Protein AF-A0A932X3H8-F1 (afdb_monomer_lite)

Foldseek 3Di:
DFPPLKDKDKFFDDQGQQDDDNGRDDDDQVPPVNVVVVSDDDCVSGGMDMDIDHNDDDPATDDDDDDDDDDPVDPDDWDWDWDDDPQKIWIWTDDPQKIWIWIFGNDDDGWTWIWIDGPNDTPDTGIDDPDDDDDPPPDDPD

Sequence (142 aa):
LSPADAVLEKIGGSGKEFWADGRNWPIPSDWPRWRETGGQIPDAAGRWRVEVRPGAAREDDCFLHLIQTSDQTVEKMVESQVSEAGDRIQVQFRVGPRTYTVGLNKTGEVGGRIRITEGGNVLVDRPLTREITPQAGLALVE

Structure (mmCIF, N/CA/C/O backbone):
data_AF-A0A932X3H8-F1
#
_entry.id   AF-A0A932X3H8-F1
#
loop_
_atom_site.group_PDB
_atom_site.id
_atom_site.type_symbol
_atom_site.label_atom_id
_atom_site.label_alt_id
_atom_site.label_comp_id
_atom_site.label_asym_id
_atom_site.label_entity_id
_atom_site.label_seq_id
_atom_site.pdbx_PDB_ins_code
_atom_site.Cartn_x
_atom_site.Cartn_y
_atom_site.Cartn_z
_atom_site.occupancy
_atom_site.B_iso_or_equiv
_atom_site.auth_seq_id
_atom_site.auth_comp_id
_atom_site.auth_asym_id
_atom_site.auth_atom_id
_atom_site.pdbx_PDB_model_num
ATOM 1 N N . LEU A 1 1 ? 0.928 -5.906 3.111 1.00 82.81 1 LEU A N 1
ATOM 2 C CA . LEU A 1 1 ? -0.304 -6.424 3.747 1.00 82.81 1 LEU A CA 1
ATOM 3 C C . LEU A 1 1 ? -1.335 -6.616 2.633 1.00 82.81 1 LEU A C 1
ATOM 5 O O . LEU A 1 1 ? -1.070 -6.063 1.582 1.00 82.81 1 LEU A O 1
ATOM 9 N N . SER A 1 2 ? -2.371 -7.443 2.833 1.00 90.75 2 SER A N 1
ATOM 10 C CA . SER A 1 2 ? -3.295 -8.054 1.842 1.00 90.75 2 SER A CA 1
ATOM 11 C C . SER A 1 2 ? -2.934 -8.010 0.339 1.00 90.75 2 SER A C 1
ATOM 13 O O . SER A 1 2 ? -2.703 -6.937 -0.212 1.00 90.75 2 SER A O 1
ATOM 15 N N . PRO A 1 3 ? -2.996 -9.149 -0.359 1.00 93.12 3 PRO A N 1
ATOM 16 C CA . PRO A 1 3 ? -3.413 -10.446 0.164 1.00 93.12 3 PRO A CA 1
ATOM 17 C C . PRO A 1 3 ? -2.311 -11.088 1.025 1.00 93.12 3 PRO A C 1
ATOM 19 O O . PRO A 1 3 ? -1.134 -10.737 0.922 1.00 93.12 3 PRO A O 1
ATOM 22 N N . ALA A 1 4 ? -2.687 -11.971 1.955 1.00 92.75 4 ALA A N 1
ATOM 23 C CA . ALA A 1 4 ? -1.721 -12.611 2.860 1.00 92.75 4 ALA A CA 1
ATOM 24 C C . ALA A 1 4 ? -0.722 -13.515 2.112 1.00 92.75 4 ALA A C 1
ATOM 26 O O . ALA A 1 4 ? 0.387 -13.737 2.590 1.00 92.75 4 ALA A O 1
ATOM 27 N N . ASP A 1 5 ? -1.113 -13.994 0.931 1.00 95.75 5 ASP A N 1
ATOM 28 C CA . ASP A 1 5 ? -0.325 -14.825 0.023 1.00 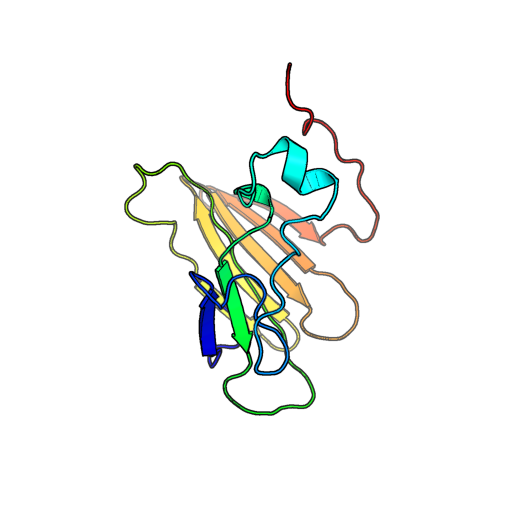95.75 5 ASP A CA 1
ATOM 29 C C . ASP A 1 5 ? 0.416 -14.015 -1.059 1.00 95.75 5 ASP A C 1
ATOM 31 O O . ASP A 1 5 ? 0.899 -14.599 -2.026 1.00 95.75 5 ASP A O 1
ATOM 35 N N . ALA A 1 6 ? 0.491 -12.683 -0.936 1.00 96.69 6 ALA A N 1
ATOM 36 C CA . ALA A 1 6 ? 1.090 -11.835 -1.961 1.00 96.69 6 ALA A CA 1
ATOM 37 C C . ALA A 1 6 ? 2.544 -12.225 -2.272 1.00 96.69 6 ALA A C 1
ATOM 39 O O . ALA A 1 6 ? 3.377 -12.377 -1.376 1.00 96.69 6 ALA A O 1
ATOM 40 N N . VAL A 1 7 ? 2.871 -12.285 -3.562 1.00 97.75 7 VAL A N 1
ATOM 41 C CA . VAL A 1 7 ? 4.242 -12.446 -4.055 1.00 97.75 7 VAL A CA 1
ATOM 42 C C . VAL A 1 7 ? 4.774 -11.078 -4.464 1.00 97.75 7 VAL A C 1
ATOM 44 O O . VAL A 1 7 ? 4.121 -10.355 -5.217 1.00 97.75 7 VAL A O 1
ATOM 47 N N . LEU A 1 8 ? 5.960 -10.727 -3.962 1.00 97.44 8 LEU A N 1
ATOM 48 C CA . LEU A 1 8 ? 6.635 -9.467 -4.260 1.00 97.44 8 LEU A CA 1
ATOM 49 C C . LEU A 1 8 ? 7.851 -9.724 -5.145 1.00 97.44 8 LEU A C 1
ATOM 51 O O . LEU A 1 8 ? 8.691 -10.566 -4.826 1.00 97.44 8 LEU A O 1
ATOM 55 N N . GLU A 1 9 ? 7.976 -8.955 -6.219 1.00 96.88 9 GLU A N 1
ATOM 56 C CA . GLU A 1 9 ? 9.091 -9.051 -7.154 1.00 96.88 9 GLU A CA 1
ATOM 57 C C . GLU A 1 9 ? 9.737 -7.681 -7.363 1.00 96.88 9 GLU A C 1
ATOM 59 O O . GLU A 1 9 ? 9.078 -6.709 -7.725 1.00 96.88 9 GLU A O 1
ATOM 64 N N . LYS A 1 10 ? 11.049 -7.590 -7.133 1.00 97.00 10 LYS A N 1
ATOM 65 C CA . LYS A 1 10 ? 11.831 -6.382 -7.409 1.00 97.00 10 LYS A CA 1
ATOM 66 C C . LYS A 1 10 ? 12.350 -6.443 -8.842 1.00 97.00 10 LYS A C 1
ATOM 68 O O . LYS A 1 10 ? 13.152 -7.316 -9.166 1.00 97.00 10 LYS A O 1
ATOM 73 N N . ILE A 1 11 ? 11.959 -5.478 -9.670 1.00 96.75 11 ILE A N 1
ATOM 74 C CA . ILE A 1 11 ? 12.373 -5.394 -11.075 1.00 96.75 11 ILE A CA 1
ATOM 75 C C . ILE A 1 11 ? 13.039 -4.051 -11.328 1.00 96.75 11 ILE A C 1
ATOM 77 O O . ILE A 1 11 ? 12.531 -3.011 -10.914 1.00 96.75 11 ILE A O 1
ATOM 81 N N . GLY A 1 12 ? 14.185 -4.068 -11.999 1.00 94.62 12 GLY A N 1
ATOM 82 C CA . GLY A 1 12 ? 14.930 -2.861 -12.320 1.00 94.62 12 GLY A CA 1
ATOM 83 C C . GLY A 1 12 ? 16.431 -3.087 -12.395 1.00 94.62 12 GLY A C 1
ATOM 84 O O . GLY A 1 12 ? 16.902 -4.226 -12.441 1.00 94.62 12 GLY A O 1
ATOM 85 N N . GLY A 1 13 ? 17.169 -1.981 -12.385 1.00 91.94 13 GLY A N 1
ATOM 86 C CA . GLY A 1 13 ? 18.611 -1.954 -12.603 1.00 91.94 13 GLY A CA 1
ATOM 87 C C . GLY A 1 13 ? 18.985 -2.023 -14.084 1.00 91.94 13 GLY A C 1
ATOM 88 O O . GLY A 1 13 ? 18.116 -2.017 -14.953 1.00 91.94 13 GLY A O 1
ATOM 89 N N . SER A 1 14 ? 20.293 -2.076 -14.345 1.00 90.56 14 SER A N 1
ATOM 90 C CA . SER A 1 14 ? 20.867 -2.051 -15.696 1.00 90.56 14 SER A CA 1
ATOM 91 C C . SER A 1 14 ? 20.211 -3.077 -16.621 1.00 90.56 14 SER A C 1
ATOM 93 O O . SER A 1 14 ? 20.251 -4.279 -16.349 1.00 90.56 14 SER A O 1
ATOM 95 N N . GLY A 1 15 ? 19.593 -2.605 -17.705 1.00 91.31 15 GLY A N 1
ATOM 96 C CA . GLY A 1 15 ? 18.928 -3.451 -18.695 1.00 91.31 15 GLY A CA 1
ATOM 97 C C . GLY A 1 15 ? 17.519 -3.907 -18.306 1.00 91.31 15 GLY A C 1
ATOM 98 O O . GLY A 1 15 ? 16.944 -4.728 -19.019 1.00 91.31 15 GLY A O 1
ATOM 99 N N . LYS A 1 16 ? 16.954 -3.402 -17.204 1.00 95.38 16 LYS A N 1
ATOM 100 C CA . LYS A 1 16 ? 15.570 -3.654 -16.764 1.00 95.38 16 LYS A CA 1
ATOM 101 C C . LYS A 1 16 ? 14.866 -2.404 -16.228 1.00 95.38 16 LYS A C 1
ATOM 103 O O . LYS A 1 16 ? 13.777 -2.521 -15.665 1.00 95.38 16 LYS A O 1
ATOM 108 N N . GLU A 1 17 ? 15.447 -1.219 -16.410 1.00 92.56 17 GLU A N 1
ATOM 109 C CA . GLU A 1 17 ? 14.883 0.055 -15.951 1.00 92.56 17 GLU A CA 1
ATOM 110 C C . GLU A 1 17 ? 13.475 0.281 -16.515 1.00 92.56 17 GLU A C 1
ATOM 112 O O . GLU A 1 17 ? 12.589 0.746 -15.802 1.00 92.56 17 GLU A O 1
ATOM 117 N N . PHE A 1 18 ? 13.257 -0.143 -17.764 1.00 92.69 18 PHE A N 1
ATOM 118 C CA . PHE A 1 18 ? 11.999 -0.025 -18.500 1.00 92.69 18 PHE A CA 1
ATOM 119 C C . PHE A 1 18 ? 11.538 -1.402 -19.007 1.00 92.69 18 PHE A C 1
ATOM 121 O O . PHE A 1 18 ? 11.138 -1.570 -20.160 1.00 92.69 18 PHE A O 1
ATOM 128 N N . TRP A 1 19 ? 11.662 -2.425 -18.152 1.00 95.44 19 TRP A N 1
ATOM 129 C CA . TRP A 1 19 ? 11.277 -3.800 -18.473 1.00 95.44 19 TRP A CA 1
ATOM 130 C C . TRP A 1 19 ? 9.759 -3.950 -18.605 1.00 95.44 19 TRP A C 1
ATOM 132 O O . TRP A 1 19 ? 9.049 -3.809 -17.605 1.00 95.44 19 TRP A O 1
ATOM 142 N N . ALA A 1 20 ? 9.280 -4.298 -19.797 1.00 94.19 20 ALA A N 1
ATOM 143 C CA . ALA A 1 20 ? 7.882 -4.589 -20.088 1.00 94.19 20 ALA A CA 1
ATOM 144 C C . ALA A 1 20 ? 7.779 -5.693 -21.150 1.00 94.19 20 ALA A C 1
ATOM 146 O O . ALA A 1 20 ? 8.511 -5.677 -22.140 1.00 94.19 20 ALA A O 1
ATOM 147 N N . ASP A 1 21 ? 6.867 -6.642 -20.932 1.00 93.25 21 ASP A N 1
ATOM 148 C CA . ASP A 1 21 ? 6.554 -7.724 -21.876 1.00 93.25 21 ASP A CA 1
ATOM 149 C C . ASP A 1 21 ? 7.791 -8.516 -22.355 1.00 93.25 21 ASP A C 1
ATOM 151 O O . ASP A 1 21 ? 8.071 -8.670 -23.541 1.00 93.25 21 ASP A O 1
ATOM 155 N N . GLY A 1 22 ? 8.614 -8.959 -21.399 1.00 94.81 22 GLY A N 1
ATOM 156 C CA . GLY A 1 22 ? 9.790 -9.790 -21.684 1.00 94.81 22 GLY A CA 1
ATOM 157 C C . GLY A 1 22 ? 10.988 -9.054 -22.301 1.00 94.81 22 GLY A C 1
ATOM 158 O O . GLY A 1 22 ? 11.969 -9.705 -22.665 1.00 94.81 22 GLY A O 1
ATOM 159 N N . ARG A 1 23 ? 10.951 -7.718 -22.406 1.00 96.69 23 ARG A N 1
ATOM 160 C CA . ARG A 1 23 ? 12.040 -6.911 -22.974 1.00 96.69 23 ARG A CA 1
ATOM 161 C C . ARG A 1 23 ? 12.228 -5.579 -22.239 1.00 96.69 23 ARG A C 1
ATOM 163 O O . ARG A 1 23 ? 11.298 -5.017 -21.674 1.00 96.69 23 ARG A O 1
ATOM 170 N N . ASN A 1 24 ? 13.448 -5.039 -22.279 1.00 95.56 24 ASN A N 1
ATOM 171 C CA . ASN A 1 24 ? 13.720 -3.661 -21.870 1.00 95.56 24 ASN A CA 1
ATOM 172 C C . ASN A 1 24 ? 13.455 -2.674 -23.011 1.00 95.56 24 ASN A C 1
ATOM 174 O O . ASN A 1 24 ? 13.935 -2.880 -24.132 1.00 95.56 24 ASN A O 1
ATOM 178 N N . TRP A 1 25 ? 12.770 -1.579 -22.696 1.00 92.62 25 TRP A N 1
ATOM 179 C CA . TRP A 1 25 ? 12.462 -0.489 -23.623 1.00 92.62 25 TRP A CA 1
ATOM 180 C C . TRP A 1 25 ? 13.274 0.763 -23.268 1.00 92.62 25 TRP A C 1
ATOM 182 O O . TRP A 1 25 ? 12.736 1.695 -22.673 1.00 92.62 25 TRP A O 1
ATOM 192 N N . PRO A 1 26 ? 14.588 0.790 -23.568 1.00 88.19 26 PRO A N 1
ATOM 193 C CA . PRO A 1 26 ? 15.434 1.918 -23.208 1.00 88.19 26 PRO A CA 1
ATOM 194 C C . PRO A 1 26 ? 14.960 3.197 -23.896 1.00 88.19 26 PRO A C 1
ATOM 196 O O . PRO A 1 26 ? 14.601 3.185 -25.075 1.00 88.19 26 PRO A O 1
ATOM 199 N N . ILE A 1 27 ? 15.010 4.309 -23.165 1.00 81.94 27 ILE A N 1
ATOM 200 C CA . ILE A 1 27 ? 14.804 5.633 -23.752 1.00 81.94 27 ILE A CA 1
ATOM 201 C C . ILE A 1 27 ? 15.939 5.880 -24.764 1.00 81.94 27 ILE A C 1
ATOM 203 O O . ILE A 1 27 ? 17.108 5.715 -24.400 1.00 81.94 27 ILE A O 1
ATOM 207 N N . PRO A 1 28 ? 15.631 6.253 -26.021 1.00 80.94 28 PRO A N 1
ATOM 208 C CA . PRO A 1 28 ? 16.647 6.530 -27.030 1.00 80.94 28 PRO A CA 1
ATOM 209 C C . PRO A 1 28 ? 17.609 7.636 -26.585 1.00 80.94 28 PRO A C 1
ATOM 211 O O . PRO A 1 28 ? 17.190 8.664 -26.053 1.00 80.94 28 PRO A O 1
ATOM 214 N N . SER A 1 29 ? 18.906 7.443 -26.825 1.00 75.75 29 SER A N 1
ATOM 215 C CA . SER A 1 29 ? 19.951 8.391 -26.414 1.00 75.75 29 SER A CA 1
ATOM 216 C C . SER A 1 29 ? 19.863 9.746 -27.122 1.00 75.75 29 SER A C 1
ATOM 218 O O . SER A 1 29 ? 20.405 10.736 -26.633 1.00 75.75 29 SER A O 1
ATOM 220 N N . ASP A 1 30 ? 19.181 9.803 -28.262 1.00 76.38 30 ASP A N 1
ATOM 221 C CA . ASP A 1 30 ? 18.971 10.996 -29.070 1.00 76.38 30 ASP A CA 1
ATOM 222 C C . ASP A 1 30 ? 17.683 11.757 -28.722 1.00 76.38 30 ASP A C 1
ATOM 224 O O . ASP A 1 30 ? 17.464 12.832 -29.293 1.00 76.38 30 ASP A O 1
ATOM 228 N N . TRP A 1 31 ? 16.883 11.254 -27.771 1.00 77.12 31 TRP A N 1
ATOM 229 C CA . TRP A 1 31 ? 15.660 11.900 -27.300 1.00 77.12 31 TRP A CA 1
ATOM 230 C C . TRP A 1 31 ? 15.958 13.337 -26.828 1.00 77.12 31 TRP A C 1
ATOM 232 O O . TRP A 1 31 ? 16.848 13.526 -25.994 1.00 77.12 31 TRP A O 1
ATOM 242 N N . PRO A 1 32 ? 15.236 14.374 -27.306 1.00 73.88 32 PRO A N 1
ATOM 243 C CA . PRO A 1 32 ? 15.614 15.777 -27.088 1.00 73.88 32 PRO A CA 1
ATOM 244 C C . PRO A 1 32 ? 15.840 16.145 -25.617 1.00 73.88 32 PRO A C 1
ATOM 246 O O . PRO A 1 32 ? 16.847 16.759 -25.278 1.00 73.88 32 PRO A O 1
ATOM 249 N N . ARG A 1 33 ? 14.964 15.658 -24.729 1.00 69.31 33 ARG A N 1
ATOM 250 C CA . ARG A 1 33 ? 15.019 15.896 -23.275 1.00 69.31 33 ARG A CA 1
ATOM 251 C C . ARG A 1 33 ? 16.223 15.243 -22.571 1.00 69.31 33 ARG A C 1
ATOM 253 O O . ARG A 1 33 ? 16.468 15.511 -21.404 1.00 69.31 33 ARG A O 1
ATOM 260 N N . TRP A 1 34 ? 16.946 14.365 -23.263 1.00 71.69 34 TRP A N 1
ATOM 261 C CA . TRP A 1 34 ? 18.091 13.605 -22.753 1.00 71.69 34 TRP A CA 1
ATOM 262 C C . TRP A 1 34 ? 19.444 14.151 -23.196 1.00 71.69 34 TRP A C 1
ATOM 264 O O . TRP A 1 34 ? 20.472 13.961 -22.543 1.00 71.69 34 TRP A O 1
ATOM 274 N N . ARG A 1 35 ? 19.448 14.870 -24.321 1.00 63.66 35 ARG A N 1
ATOM 275 C CA . ARG A 1 35 ? 20.630 15.608 -24.769 1.00 63.66 35 ARG A CA 1
ATOM 276 C C . ARG A 1 35 ? 21.019 16.668 -23.741 1.00 63.66 35 ARG A C 1
ATOM 278 O O . ARG A 1 35 ? 22.201 16.878 -23.501 1.00 63.66 35 ARG A O 1
ATOM 285 N N . GLU A 1 36 ? 20.021 17.262 -23.088 1.00 67.88 36 GLU A N 1
ATOM 286 C CA . GLU A 1 36 ? 20.189 18.238 -22.007 1.00 67.88 36 GLU A CA 1
ATOM 287 C C . GLU A 1 36 ? 20.812 17.628 -20.737 1.00 67.88 36 GLU A C 1
ATOM 289 O O . GLU A 1 36 ? 21.478 18.338 -19.990 1.00 67.88 36 GLU A O 1
ATOM 294 N N . THR A 1 37 ? 20.670 16.314 -20.513 1.00 66.00 37 THR A N 1
ATOM 295 C CA . THR A 1 37 ? 21.251 15.591 -19.364 1.00 66.00 37 THR A CA 1
ATOM 296 C C . THR A 1 37 ? 22.571 14.891 -19.696 1.00 66.00 37 THR A C 1
ATOM 298 O O . THR A 1 37 ? 23.043 14.051 -18.929 1.00 66.00 37 THR A O 1
ATOM 301 N N . GLY A 1 38 ? 23.175 15.188 -20.853 1.00 67.25 38 GLY A N 1
ATOM 302 C CA . GLY A 1 38 ? 24.437 14.575 -21.272 1.00 67.25 38 GLY A CA 1
ATOM 303 C C . GLY A 1 38 ? 24.344 13.063 -21.492 1.00 67.25 38 GLY A C 1
ATOM 304 O O . GLY A 1 38 ? 25.336 12.358 -21.321 1.00 67.25 38 GLY A O 1
ATOM 305 N N . GLY A 1 39 ? 23.164 12.540 -21.837 1.00 66.50 39 GLY A N 1
ATOM 306 C CA . GLY A 1 39 ? 22.999 11.104 -22.036 1.00 66.50 39 GLY A CA 1
ATOM 307 C C . GLY A 1 39 ? 22.655 10.313 -20.767 1.00 66.50 39 GLY A C 1
ATOM 308 O O . GLY A 1 39 ? 22.621 9.081 -20.828 1.00 66.50 39 GLY A O 1
ATOM 309 N N . GLN A 1 40 ? 22.384 10.971 -19.634 1.00 71.19 40 GLN A N 1
ATOM 310 C CA . GLN A 1 40 ? 22.072 10.304 -18.365 1.00 71.19 40 GLN A CA 1
ATOM 311 C C . GLN A 1 40 ? 20.573 10.244 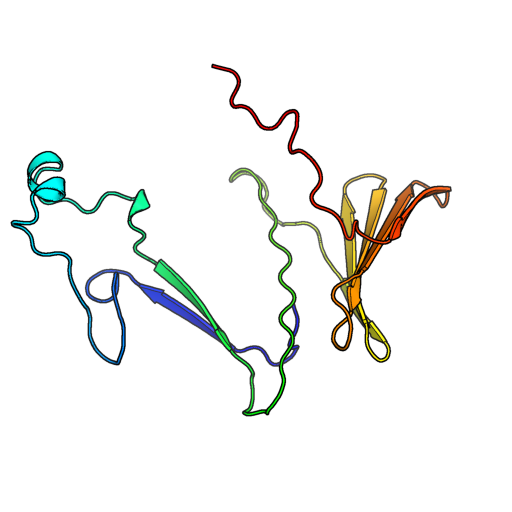-18.057 1.00 71.19 40 GLN A C 1
ATOM 313 O O . GLN A 1 40 ? 19.850 11.220 -18.256 1.00 71.19 40 GLN A O 1
ATOM 318 N N . ILE A 1 41 ? 20.140 9.110 -17.483 1.00 71.19 41 ILE A N 1
ATOM 319 C CA . ILE A 1 41 ? 18.787 8.926 -16.941 1.00 71.19 41 ILE A CA 1
ATOM 320 C C . ILE A 1 41 ? 18.612 9.767 -15.677 1.00 71.19 41 ILE A C 1
ATOM 322 O O . ILE A 1 41 ? 19.299 9.464 -14.699 1.00 71.19 41 ILE A O 1
ATOM 326 N N . PRO A 1 42 ? 17.703 10.771 -15.650 1.00 77.38 42 PRO A N 1
ATOM 327 C CA . PRO A 1 42 ? 17.357 11.458 -14.415 1.00 77.38 42 PRO A CA 1
ATOM 328 C C . PRO A 1 42 ? 16.891 10.443 -13.381 1.00 77.38 42 PRO A C 1
ATOM 330 O O . PRO A 1 42 ? 16.103 9.557 -13.707 1.00 77.38 42 PRO A O 1
ATOM 333 N N . ASP A 1 43 ? 17.301 10.593 -12.127 1.00 80.19 43 ASP A N 1
ATOM 334 C CA . ASP A 1 43 ? 16.887 9.659 -11.072 1.00 80.19 43 ASP A CA 1
ATOM 335 C C . ASP A 1 43 ? 15.359 9.590 -10.924 1.00 80.19 43 ASP A C 1
ATOM 337 O O . ASP A 1 43 ? 14.798 8.519 -10.688 1.00 80.19 43 ASP A O 1
ATOM 341 N N . ALA A 1 44 ? 14.674 10.707 -11.185 1.00 81.81 44 ALA A N 1
ATOM 342 C CA . ALA A 1 44 ? 13.216 10.802 -11.199 1.00 81.81 44 ALA A CA 1
ATOM 343 C C . ALA A 1 44 ? 12.534 9.972 -12.304 1.00 81.81 44 ALA A C 1
ATOM 345 O O . ALA A 1 44 ? 11.341 9.699 -12.199 1.00 81.81 44 ALA A O 1
ATOM 346 N N . ALA A 1 45 ? 13.256 9.547 -13.347 1.00 82.50 45 ALA A N 1
ATOM 347 C CA . ALA A 1 45 ? 12.710 8.631 -14.351 1.00 82.50 45 ALA A CA 1
ATOM 348 C C . ALA A 1 45 ? 12.466 7.223 -13.779 1.00 82.50 45 ALA A C 1
ATOM 350 O O . ALA A 1 45 ? 11.756 6.427 -14.391 1.00 82.50 45 ALA A O 1
ATOM 351 N N . GLY A 1 46 ? 13.032 6.927 -12.604 1.00 88.00 46 GLY A N 1
ATOM 352 C CA . GLY A 1 46 ? 12.940 5.625 -11.972 1.00 88.00 46 GLY A CA 1
ATOM 353 C C . GLY A 1 46 ? 13.866 4.603 -12.629 1.00 88.00 46 GLY A C 1
ATOM 354 O O . GLY A 1 46 ? 14.200 4.662 -13.809 1.00 88.00 46 GLY A O 1
ATOM 355 N N . ARG A 1 47 ? 14.328 3.651 -11.821 1.00 91.44 47 ARG A N 1
ATOM 356 C CA . ARG A 1 47 ? 15.166 2.525 -12.277 1.00 91.44 47 ARG A CA 1
ATOM 357 C C . ARG A 1 47 ? 14.736 1.196 -11.679 1.00 91.44 47 ARG A C 1
ATOM 359 O O . ARG A 1 47 ? 15.334 0.168 -11.976 1.00 91.44 47 ARG A O 1
ATOM 366 N N . TRP A 1 48 ? 13.750 1.237 -10.790 1.00 94.25 48 TRP A N 1
ATOM 367 C CA . TRP A 1 48 ? 13.306 0.121 -9.979 1.00 94.25 48 TRP A CA 1
ATOM 368 C C . TRP A 1 48 ? 11.817 0.243 -9.714 1.00 94.25 48 TRP A C 1
ATOM 370 O O . TRP A 1 48 ? 11.298 1.340 -9.523 1.00 94.25 48 TRP A O 1
ATOM 380 N N . ARG A 1 49 ? 11.162 -0.907 -9.639 1.00 95.94 49 ARG A N 1
ATOM 381 C CA . ARG A 1 49 ? 9.798 -1.067 -9.157 1.00 95.94 49 ARG A CA 1
ATOM 382 C C . ARG A 1 49 ? 9.696 -2.335 -8.322 1.00 95.94 49 ARG A C 1
ATOM 384 O O . ARG A 1 49 ? 10.532 -3.237 -8.428 1.00 95.94 49 ARG A O 1
ATOM 391 N N . VAL A 1 50 ? 8.652 -2.392 -7.512 1.00 96.75 50 VAL A N 1
ATOM 392 C CA . VAL A 1 50 ? 8.204 -3.620 -6.863 1.00 96.75 50 VAL A CA 1
ATOM 393 C C . VAL A 1 50 ? 6.853 -3.964 -7.462 1.00 96.75 50 VAL A C 1
ATOM 395 O O . VAL A 1 50 ? 5.934 -3.151 -7.414 1.00 96.75 50 VAL A O 1
ATOM 398 N N . GLU A 1 51 ? 6.749 -5.147 -8.046 1.00 96.62 51 GLU A N 1
ATOM 399 C CA . GLU A 1 51 ? 5.477 -5.717 -8.465 1.00 96.62 51 GLU A CA 1
ATOM 400 C C . GLU A 1 51 ? 4.920 -6.557 -7.320 1.00 96.62 51 GLU A C 1
ATOM 402 O O . GLU A 1 51 ? 5.651 -7.307 -6.671 1.00 96.62 51 GLU A O 1
ATOM 407 N N . VAL A 1 52 ? 3.625 -6.408 -7.060 1.00 97.31 52 VAL A N 1
ATOM 408 C CA . VAL A 1 52 ? 2.902 -7.180 -6.052 1.00 97.31 52 VAL A CA 1
ATOM 409 C C . VAL A 1 52 ? 1.782 -7.912 -6.764 1.00 97.31 52 VAL A C 1
ATOM 411 O O . VAL A 1 52 ? 1.006 -7.290 -7.488 1.00 97.31 52 VAL A O 1
ATOM 414 N N . ARG A 1 53 ? 1.710 -9.229 -6.576 1.00 96.38 53 ARG A N 1
ATOM 415 C CA . ARG A 1 53 ? 0.697 -10.073 -7.213 1.00 96.38 53 ARG A CA 1
ATOM 416 C C . ARG A 1 53 ? 0.069 -11.061 -6.226 1.00 96.38 53 ARG A C 1
ATOM 418 O O . ARG A 1 53 ? 0.697 -11.362 -5.208 1.00 96.38 53 ARG A O 1
ATOM 425 N N . PRO A 1 54 ? -1.133 -11.580 -6.529 1.00 97.44 54 PRO A N 1
ATOM 426 C CA . PRO A 1 54 ? -1.746 -12.672 -5.778 1.00 97.44 54 PRO A CA 1
ATOM 427 C C . PRO A 1 54 ? -0.819 -13.895 -5.725 1.00 97.44 54 PRO A C 1
ATOM 429 O O . PRO A 1 54 ? -0.077 -14.146 -6.680 1.00 97.44 54 PRO A O 1
ATOM 432 N N . GLY A 1 55 ? -0.889 -14.692 -4.658 1.00 97.38 55 GLY A N 1
ATOM 433 C CA . GLY A 1 55 ? -0.162 -15.968 -4.589 1.00 97.38 55 GLY A CA 1
ATOM 434 C C . GLY A 1 55 ? -0.718 -17.037 -5.532 1.00 97.38 55 GLY A C 1
ATOM 435 O O . GLY A 1 55 ? 0.017 -17.910 -5.993 1.00 97.38 55 GLY A O 1
ATOM 436 N N . ALA A 1 56 ? -2.006 -16.941 -5.860 1.00 97.12 56 ALA A N 1
ATOM 437 C CA . ALA A 1 56 ? -2.708 -17.815 -6.789 1.00 97.12 56 ALA A CA 1
ATOM 438 C C . ALA A 1 56 ? -3.710 -17.021 -7.639 1.00 97.12 56 ALA A C 1
ATOM 440 O O . ALA A 1 56 ? -4.201 -15.973 -7.220 1.00 97.12 56 ALA A O 1
ATOM 441 N N . ALA A 1 57 ? -4.032 -17.536 -8.828 1.00 96.44 57 ALA A N 1
ATOM 442 C CA . ALA A 1 57 ? -5.023 -16.929 -9.710 1.00 96.44 57 ALA A CA 1
ATOM 443 C C . ALA A 1 57 ? -6.421 -16.928 -9.065 1.00 96.44 57 ALA A C 1
ATOM 445 O O . ALA A 1 57 ? -6.852 -17.934 -8.500 1.00 96.44 57 ALA A O 1
ATOM 446 N N . ARG A 1 58 ? -7.123 -15.799 -9.173 1.00 95.44 58 ARG A N 1
ATOM 447 C CA . ARG A 1 58 ? -8.492 -15.579 -8.691 1.00 95.44 58 ARG A CA 1
ATOM 448 C C . ARG A 1 58 ? -9.148 -14.456 -9.491 1.00 95.44 58 ARG A C 1
ATOM 450 O O . ARG A 1 58 ? -8.439 -13.664 -10.107 1.00 95.44 58 ARG A O 1
ATOM 457 N N . GLU A 1 59 ? -10.478 -14.431 -9.502 1.00 94.50 59 GLU A N 1
ATOM 458 C CA . GLU A 1 59 ? -11.261 -13.425 -10.238 1.00 94.50 59 GLU A CA 1
ATOM 459 C C . GLU A 1 59 ? -11.159 -12.043 -9.585 1.00 94.50 59 GLU A C 1
ATOM 461 O O . GLU A 1 59 ? -10.913 -11.058 -10.276 1.00 94.50 59 GLU A O 1
ATOM 466 N N . ASP A 1 60 ? -11.249 -11.998 -8.254 1.00 90.62 60 ASP A N 1
ATOM 467 C CA . ASP A 1 60 ? -11.176 -10.771 -7.465 1.00 90.62 60 ASP A CA 1
ATOM 468 C C . ASP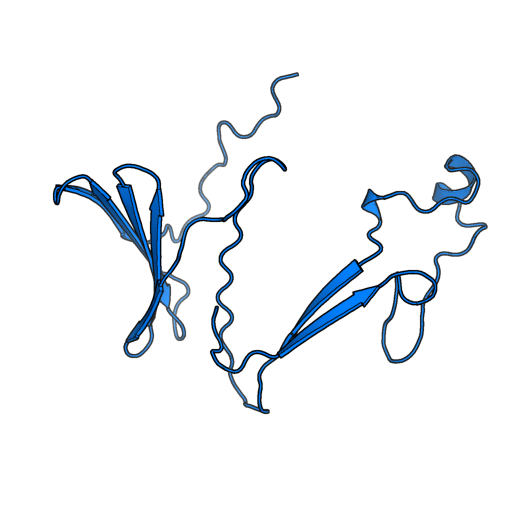 A 1 60 ? -9.989 -10.798 -6.496 1.00 90.62 60 ASP A C 1
ATOM 470 O O . ASP A 1 60 ? -9.716 -11.809 -5.841 1.00 90.62 60 ASP A O 1
ATOM 474 N N . ASP A 1 61 ? -9.312 -9.659 -6.350 1.00 91.56 61 ASP A N 1
ATOM 475 C CA . ASP A 1 61 ? -8.292 -9.448 -5.322 1.00 91.56 61 ASP A CA 1
ATOM 476 C C . ASP A 1 61 ? -8.376 -8.036 -4.728 1.00 91.56 61 ASP A C 1
ATOM 478 O O . ASP A 1 61 ? -8.815 -7.087 -5.379 1.00 91.56 61 ASP A O 1
ATOM 482 N N . CYS A 1 62 ? -7.932 -7.892 -3.480 1.00 90.88 62 CYS A N 1
ATOM 483 C CA . CYS A 1 62 ? -7.893 -6.637 -2.748 1.00 90.88 62 CYS A CA 1
ATOM 484 C C . CYS A 1 62 ? -6.505 -6.425 -2.138 1.00 90.88 62 CYS A C 1
ATOM 486 O O . CYS A 1 62 ? -6.049 -7.186 -1.276 1.00 90.88 62 CYS A O 1
ATOM 488 N N . PHE A 1 63 ? -5.862 -5.332 -2.546 1.00 93.88 63 PHE A N 1
ATOM 489 C CA . PHE A 1 63 ? -4.533 -4.960 -2.078 1.00 93.88 63 PHE A CA 1
ATOM 490 C C . PHE A 1 63 ? -4.604 -3.901 -0.977 1.00 93.88 63 PHE A C 1
ATOM 492 O O . PHE A 1 63 ? -5.244 -2.862 -1.147 1.00 93.88 63 PHE A O 1
ATOM 499 N N . LEU A 1 64 ? -3.904 -4.134 0.138 1.00 94.88 64 LEU A N 1
ATOM 500 C CA . LEU A 1 64 ? -3.790 -3.164 1.232 1.00 94.88 64 LEU A CA 1
ATOM 501 C C . LEU A 1 64 ? -2.331 -2.873 1.575 1.00 94.88 64 LEU A C 1
ATOM 503 O O . LEU A 1 64 ? -1.686 -3.590 2.339 1.00 94.88 64 LEU A O 1
ATOM 507 N N . HIS A 1 65 ? -1.820 -1.745 1.103 1.00 95.94 65 HIS A N 1
ATOM 508 C CA . HIS A 1 65 ? -0.472 -1.304 1.443 1.00 95.94 65 HIS A CA 1
ATOM 509 C C . HIS A 1 65 ? -0.483 -0.291 2.590 1.00 95.94 65 HIS A C 1
ATOM 511 O O . HIS A 1 65 ? -1.266 0.655 2.593 1.00 95.94 65 HIS A O 1
ATOM 517 N N . LEU A 1 66 ? 0.432 -0.472 3.544 1.00 95.19 66 LEU A N 1
ATOM 518 C CA . LEU A 1 66 ? 0.809 0.555 4.510 1.00 95.19 66 LEU A CA 1
ATOM 519 C C . LEU A 1 66 ? 2.198 1.062 4.124 1.00 95.19 66 LEU A C 1
ATOM 521 O O . LEU A 1 66 ? 3.170 0.312 4.215 1.00 95.19 66 LEU A O 1
ATOM 525 N N . ILE A 1 67 ? 2.281 2.317 3.687 1.00 95.88 67 ILE A N 1
ATOM 526 C CA . ILE A 1 67 ? 3.548 2.980 3.364 1.00 95.88 67 ILE A CA 1
ATOM 527 C C . ILE A 1 67 ? 3.927 3.861 4.550 1.00 95.88 67 ILE A C 1
ATOM 529 O O . ILE A 1 67 ? 3.150 4.719 4.964 1.00 95.88 67 ILE A O 1
ATOM 533 N N . GLN A 1 68 ? 5.120 3.632 5.095 1.00 94.19 68 GLN A N 1
ATOM 534 C CA . GLN A 1 68 ? 5.700 4.440 6.162 1.00 94.19 68 GLN A CA 1
ATOM 535 C C . GLN A 1 68 ? 6.933 5.156 5.620 1.00 94.19 68 GLN A C 1
ATOM 537 O O . GLN A 1 68 ? 7.745 4.554 4.918 1.00 94.19 68 GLN A O 1
ATOM 542 N N . THR A 1 69 ? 7.059 6.438 5.943 1.00 94.38 69 THR A N 1
ATOM 543 C CA . THR A 1 69 ? 8.177 7.287 5.529 1.00 94.38 69 THR A CA 1
ATOM 544 C C . THR A 1 69 ? 8.911 7.792 6.760 1.00 94.38 69 THR A C 1
ATOM 546 O O . THR A 1 69 ? 8.279 8.291 7.691 1.00 94.38 69 THR A O 1
ATOM 549 N N . SER A 1 70 ? 10.234 7.694 6.746 1.00 93.38 70 SER A N 1
ATOM 550 C CA . SER A 1 70 ? 11.125 8.191 7.793 1.00 93.38 70 SER A CA 1
ATOM 551 C C . SER A 1 70 ? 12.417 8.715 7.172 1.00 93.38 70 SER A C 1
ATOM 553 O O . SER A 1 70 ? 12.646 8.563 5.970 1.00 93.38 70 SER A O 1
ATOM 555 N N . ASP A 1 71 ? 13.282 9.292 8.000 1.00 95.31 71 ASP A N 1
ATOM 556 C CA . ASP A 1 71 ? 14.690 9.437 7.646 1.00 95.31 71 ASP A CA 1
ATOM 557 C C . ASP A 1 71 ? 15.431 8.083 7.714 1.00 95.31 71 ASP A C 1
ATOM 559 O O . ASP A 1 71 ? 14.860 7.044 8.061 1.00 95.31 71 ASP A O 1
ATOM 563 N N . GLN A 1 72 ? 16.720 8.104 7.366 1.00 94.75 72 GLN A N 1
ATOM 564 C CA . GLN A 1 72 ? 17.586 6.921 7.344 1.00 94.75 72 GLN A CA 1
ATOM 565 C C . GLN A 1 72 ? 18.047 6.460 8.739 1.00 94.75 72 GLN A C 1
ATOM 567 O O . GLN A 1 72 ? 18.718 5.437 8.836 1.00 94.75 72 GLN A O 1
ATOM 572 N N . THR A 1 73 ? 17.724 7.199 9.806 1.00 95.94 73 THR A N 1
ATOM 573 C CA . THR A 1 73 ? 18.130 6.871 11.183 1.00 95.94 73 THR A CA 1
ATOM 574 C C . THR A 1 73 ? 17.153 5.922 11.873 1.00 95.94 73 THR A C 1
ATOM 576 O O . THR A 1 73 ? 17.509 5.269 12.852 1.00 95.94 73 THR A O 1
ATOM 579 N N . VAL A 1 74 ? 15.925 5.803 11.359 1.00 94.06 74 VAL A N 1
ATOM 580 C CA . VAL A 1 74 ? 14.928 4.865 11.882 1.00 94.06 74 VAL A CA 1
ATOM 581 C C . VAL A 1 74 ? 15.297 3.432 11.495 1.00 94.06 74 VAL A C 1
ATOM 583 O O . VAL A 1 74 ? 15.129 3.015 10.352 1.00 94.06 74 VAL A O 1
ATOM 586 N N . GLU A 1 75 ? 15.750 2.650 12.474 1.00 94.19 75 GLU A N 1
ATOM 587 C CA . GLU A 1 75 ? 16.129 1.243 12.273 1.00 94.19 75 GLU A CA 1
ATOM 588 C C . GLU A 1 75 ? 14.927 0.324 12.014 1.00 94.19 75 GLU A C 1
ATOM 590 O O . GLU A 1 75 ? 15.030 -0.670 11.293 1.00 94.19 75 GLU A O 1
ATOM 595 N N . LYS A 1 76 ? 13.772 0.636 12.615 1.00 93.94 76 LYS A N 1
ATOM 596 C CA . LYS A 1 76 ? 12.560 -0.180 12.514 1.00 93.94 76 LYS A CA 1
ATOM 597 C C . LYS A 1 76 ? 11.314 0.696 12.448 1.00 93.94 76 LYS A C 1
ATOM 599 O O . LYS A 1 76 ? 11.048 1.493 13.344 1.00 93.94 76 LYS A O 1
ATOM 604 N N . MET A 1 77 ? 10.533 0.496 11.390 1.00 94.88 77 MET A N 1
ATOM 605 C CA . MET A 1 77 ? 9.219 1.118 11.218 1.00 94.88 77 MET A CA 1
ATOM 606 C C . MET A 1 77 ? 8.210 0.603 12.250 1.00 94.88 77 MET A C 1
ATOM 608 O O . MET A 1 77 ? 8.382 -0.470 12.834 1.00 94.88 77 MET A O 1
ATOM 612 N N . VAL A 1 78 ? 7.123 1.349 12.449 1.00 95.00 78 VAL A N 1
ATOM 613 C CA . VAL A 1 78 ? 6.072 0.980 13.399 1.00 95.00 78 VAL A CA 1
ATOM 614 C C . VAL A 1 78 ? 5.442 -0.352 12.994 1.00 95.00 78 VAL A C 1
ATOM 616 O O . VAL A 1 78 ? 5.081 -0.563 11.831 1.00 95.00 78 VAL A O 1
ATOM 619 N N . GLU A 1 79 ? 5.284 -1.247 13.969 1.00 95.31 79 GLU A N 1
ATOM 620 C CA . GLU A 1 79 ? 4.565 -2.500 13.765 1.00 95.31 79 GLU A CA 1
ATOM 621 C C . GLU A 1 79 ? 3.092 -2.237 13.454 1.00 95.31 79 GLU A C 1
ATOM 623 O O . GLU A 1 79 ? 2.428 -1.402 14.074 1.00 95.31 79 GLU A O 1
ATOM 628 N N . SER A 1 80 ? 2.574 -2.988 12.488 1.00 96.31 80 SER A N 1
ATOM 629 C CA . SER A 1 80 ? 1.176 -2.924 12.090 1.00 96.31 80 SER A CA 1
ATOM 630 C C . SER A 1 80 ? 0.553 -4.308 12.126 1.00 96.31 80 SER A C 1
ATOM 632 O O . SER A 1 80 ? 1.213 -5.316 11.883 1.00 96.31 80 SER A O 1
ATOM 634 N N . GLN A 1 81 ? -0.732 -4.342 12.447 1.00 96.06 81 GLN A N 1
ATOM 635 C CA . GLN A 1 81 ? -1.547 -5.543 12.471 1.00 96.06 81 GLN A CA 1
ATOM 636 C C . GLN A 1 81 ? -2.651 -5.389 11.440 1.00 96.06 81 GLN A C 1
ATOM 638 O O . GLN A 1 81 ? -3.259 -4.321 11.337 1.00 96.06 81 GLN A O 1
ATOM 643 N N . VAL A 1 82 ? -2.915 -6.456 10.692 1.00 95.56 82 VAL A N 1
ATOM 644 C CA . VAL A 1 82 ? -4.054 -6.516 9.779 1.00 95.56 82 VAL A CA 1
ATOM 645 C C . VAL A 1 82 ? -5.030 -7.569 10.238 1.00 95.56 82 VAL A C 1
ATOM 647 O O . VAL A 1 82 ? -4.646 -8.627 10.727 1.00 95.56 82 VAL A O 1
ATOM 650 N N . SER A 1 83 ? -6.301 -7.235 10.089 1.00 94.50 83 SER A N 1
ATOM 651 C CA . SER A 1 83 ? -7.418 -8.117 10.383 1.00 94.50 83 SER A CA 1
ATOM 652 C C . SER A 1 83 ? -8.461 -7.967 9.290 1.00 94.50 83 SER A C 1
ATOM 654 O O . SER A 1 83 ? -8.631 -6.886 8.721 1.00 94.50 83 SER A O 1
ATOM 656 N N . GLU A 1 84 ? -9.149 -9.060 9.002 1.00 92.31 84 GLU A N 1
ATOM 657 C CA . GLU A 1 84 ? -10.237 -9.110 8.037 1.00 92.31 84 GLU A CA 1
ATOM 658 C C . GLU A 1 84 ? -11.487 -9.624 8.742 1.00 92.31 84 GLU A C 1
ATOM 660 O O . GLU A 1 84 ? -11.422 -10.566 9.533 1.00 92.31 84 GLU A O 1
ATOM 665 N N . ALA A 1 85 ? -12.624 -8.990 8.471 1.00 84.19 85 ALA A N 1
ATOM 666 C CA . ALA A 1 85 ? -13.917 -9.396 8.997 1.00 84.19 85 ALA A CA 1
ATOM 667 C C . ALA A 1 85 ? -14.985 -9.136 7.932 1.00 84.19 85 ALA A C 1
ATOM 669 O O . ALA A 1 85 ? -15.316 -7.986 7.645 1.00 84.19 85 ALA A O 1
ATOM 670 N N . GLY A 1 86 ? -15.507 -10.213 7.341 1.00 86.19 86 GLY A N 1
ATOM 671 C CA . GLY A 1 86 ? -16.498 -10.130 6.270 1.00 86.19 86 GLY A CA 1
ATOM 672 C C . GLY A 1 86 ? -15.984 -9.341 5.064 1.00 86.19 86 GLY A C 1
ATOM 673 O O . GLY A 1 86 ? -14.958 -9.675 4.473 1.00 86.19 86 GLY A O 1
ATOM 674 N N . ASP A 1 87 ? -16.703 -8.279 4.719 1.00 90.75 87 ASP A N 1
ATOM 675 C CA . ASP A 1 87 ? -16.426 -7.378 3.601 1.00 90.75 87 ASP A CA 1
ATOM 676 C C . ASP A 1 87 ? -15.454 -6.243 3.955 1.00 90.75 87 ASP A C 1
ATOM 678 O O . ASP A 1 87 ? -15.313 -5.289 3.190 1.00 90.75 87 ASP A O 1
ATOM 682 N N . ARG A 1 88 ? -14.768 -6.319 5.101 1.00 92.50 88 ARG A N 1
ATOM 683 C CA . ARG A 1 88 ? -13.838 -5.286 5.563 1.00 92.50 88 ARG A CA 1
ATOM 684 C C . ARG A 1 88 ? -12.451 -5.819 5.853 1.00 92.50 88 ARG A C 1
ATOM 686 O O . ARG A 1 88 ? -12.273 -6.894 6.423 1.00 92.50 88 ARG A O 1
ATOM 693 N N . ILE A 1 89 ? -11.471 -4.987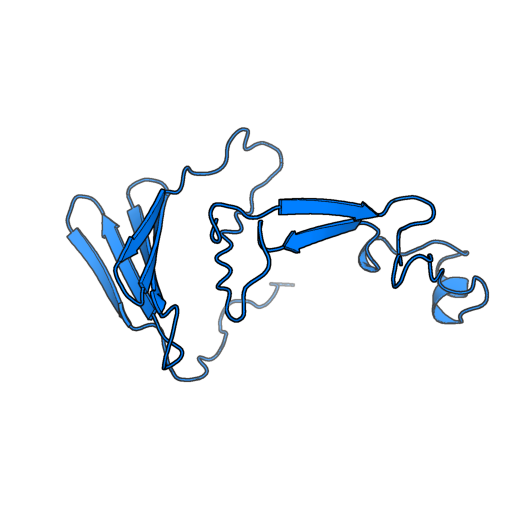 5.525 1.00 95.81 89 ILE A N 1
ATOM 694 C CA . ILE A 1 89 ? -10.079 -5.145 5.924 1.00 95.81 89 ILE A CA 1
ATOM 695 C C . ILE A 1 89 ? -9.656 -3.952 6.770 1.00 95.81 89 ILE A C 1
ATOM 697 O O . ILE A 1 89 ? -10.024 -2.813 6.488 1.00 95.81 89 ILE A O 1
ATOM 701 N N . GLN A 1 90 ? -8.890 -4.211 7.820 1.00 96.50 90 GLN A N 1
ATOM 702 C CA . GLN A 1 90 ? -8.452 -3.198 8.762 1.00 96.50 90 GLN A CA 1
ATOM 703 C C . GLN A 1 90 ? -6.954 -3.295 8.999 1.00 96.50 90 GLN A C 1
ATOM 705 O O . GLN A 1 90 ? -6.437 -4.384 9.238 1.00 96.50 90 GLN A O 1
ATOM 710 N N . VAL A 1 91 ? -6.284 -2.144 9.013 1.00 97.81 91 VAL A N 1
ATOM 711 C CA . VAL A 1 91 ? -4.919 -1.995 9.520 1.00 97.81 91 VAL A CA 1
ATOM 712 C C . VAL A 1 91 ? -4.932 -1.208 10.827 1.00 97.81 91 VAL A C 1
ATOM 714 O O . VAL A 1 91 ? -5.611 -0.185 10.948 1.00 97.81 91 VAL A O 1
ATOM 717 N N . GLN A 1 92 ? -4.177 -1.689 11.809 1.00 97.69 92 GLN A N 1
ATOM 718 C CA . GLN A 1 92 ? -3.952 -1.023 13.084 1.00 97.69 92 GLN A CA 1
ATOM 719 C C . GLN A 1 92 ? -2.456 -0.838 13.320 1.00 97.69 92 GLN A C 1
ATOM 721 O O . GLN A 1 92 ? -1.679 -1.768 13.126 1.00 97.69 92 GLN A O 1
ATOM 726 N N . PHE A 1 93 ? -2.051 0.343 13.771 1.00 97.38 93 PHE A N 1
ATOM 727 C CA . PHE A 1 93 ? -0.671 0.637 14.158 1.00 97.38 93 PHE A CA 1
ATOM 728 C C . PHE A 1 93 ? -0.643 1.730 15.229 1.00 97.38 93 PHE A C 1
ATOM 730 O O . PHE A 1 93 ? -1.618 2.467 15.409 1.00 97.38 93 PHE A O 1
ATOM 737 N N . ARG A 1 94 ? 0.464 1.836 15.969 1.00 96.38 94 ARG A N 1
ATOM 738 C CA . ARG A 1 94 ? 0.600 2.780 17.087 1.00 96.38 94 ARG A CA 1
ATOM 739 C C . ARG A 1 94 ? 1.761 3.743 16.870 1.00 96.38 94 ARG A C 1
ATOM 741 O O . ARG A 1 94 ? 2.897 3.309 16.746 1.00 96.38 94 ARG A O 1
ATOM 748 N N . VAL A 1 95 ? 1.489 5.045 16.917 1.00 93.50 95 VAL A N 1
ATOM 749 C CA . VAL A 1 95 ? 2.515 6.098 16.844 1.00 93.50 95 VAL A CA 1
ATOM 750 C C . VAL A 1 95 ? 2.479 6.899 18.141 1.00 93.50 95 VAL A C 1
ATOM 752 O O . VAL A 1 95 ? 1.503 7.595 18.429 1.00 93.50 95 VAL A O 1
ATOM 755 N N . GLY A 1 96 ? 3.530 6.765 18.953 1.00 92.56 96 GLY A N 1
ATOM 756 C CA . GLY A 1 96 ? 3.588 7.354 20.291 1.00 92.56 96 GLY A CA 1
ATOM 757 C C . GLY A 1 96 ? 2.408 6.896 21.173 1.00 92.56 96 GLY A C 1
ATOM 758 O O . GLY A 1 96 ? 2.191 5.688 21.343 1.00 92.56 96 GLY A O 1
ATOM 759 N N . PRO A 1 97 ? 1.623 7.822 21.755 1.00 96.06 97 PRO A N 1
ATOM 760 C CA . PRO A 1 97 ? 0.483 7.471 22.601 1.00 96.06 97 PRO A CA 1
ATOM 761 C C . PRO A 1 97 ? -0.782 7.097 21.805 1.00 96.06 97 PRO A C 1
ATOM 763 O O . PRO A 1 97 ? -1.738 6.589 22.396 1.00 96.06 97 PRO A O 1
ATOM 766 N N . ARG A 1 98 ? -0.791 7.305 20.478 1.00 98.12 98 ARG A N 1
ATOM 767 C CA . ARG A 1 98 ? -1.981 7.154 19.634 1.00 98.12 98 ARG A CA 1
ATOM 768 C C . ARG A 1 98 ? -2.020 5.822 18.907 1.00 98.12 98 ARG A C 1
ATOM 770 O O . ARG A 1 98 ? -1.051 5.433 18.257 1.00 98.12 98 ARG A O 1
ATOM 777 N N . THR A 1 99 ? -3.173 5.166 18.956 1.00 98.06 99 THR A N 1
ATOM 778 C CA . THR A 1 99 ? -3.483 3.993 18.132 1.00 98.06 99 THR A CA 1
ATOM 779 C C . THR A 1 99 ? -4.362 4.423 16.970 1.00 98.06 99 THR A C 1
ATOM 781 O O . THR A 1 99 ? -5.409 5.034 17.176 1.00 98.06 99 THR A O 1
ATOM 784 N N . TYR A 1 100 ? -3.931 4.096 15.758 1.00 98.06 100 TYR A N 1
ATOM 785 C CA . TYR A 1 100 ? -4.652 4.348 14.519 1.00 98.06 100 TYR A CA 1
ATOM 786 C C . TYR A 1 100 ? -5.263 3.045 14.043 1.00 98.06 100 TYR A C 1
ATOM 788 O O . TYR A 1 100 ? -4.612 2.003 14.045 1.00 98.06 100 TYR A O 1
ATOM 796 N N . THR A 1 101 ? -6.520 3.104 13.636 1.00 97.62 101 THR A N 1
ATOM 797 C CA . THR A 1 101 ? -7.257 1.987 13.063 1.00 97.62 101 THR A CA 1
ATOM 798 C C . THR A 1 101 ? -7.951 2.482 11.808 1.00 97.62 101 THR A C 1
ATOM 800 O O . THR A 1 101 ? -8.797 3.374 11.875 1.00 97.62 101 THR A O 1
ATOM 803 N N . VAL A 1 102 ? -7.574 1.928 10.661 1.00 97.31 102 VAL A N 1
ATOM 804 C CA . VAL A 1 102 ? -8.143 2.291 9.362 1.00 97.31 102 VAL A CA 1
ATOM 805 C C . VAL A 1 102 ? -8.775 1.049 8.763 1.00 97.31 102 VAL A C 1
ATOM 807 O O . VAL A 1 102 ? -8.082 0.071 8.495 1.00 97.31 102 VAL A O 1
ATOM 810 N N . GLY A 1 103 ? -10.093 1.088 8.594 1.00 96.19 103 GLY A N 1
ATOM 811 C CA . GLY A 1 103 ? -10.879 0.046 7.947 1.00 96.19 103 GLY A CA 1
ATOM 812 C C . GLY A 1 103 ? -11.315 0.479 6.553 1.00 96.19 103 GLY A C 1
ATOM 813 O O . GLY A 1 103 ? -11.731 1.623 6.370 1.00 96.19 103 GLY A O 1
ATOM 814 N N . LEU A 1 104 ? -11.255 -0.433 5.591 1.00 95.88 104 LEU A N 1
ATOM 815 C CA . LEU A 1 104 ? -11.677 -0.238 4.207 1.00 95.88 104 LEU A CA 1
ATOM 816 C C . LEU A 1 104 ? -12.643 -1.352 3.805 1.00 95.88 104 LEU A C 1
ATOM 818 O O . LEU A 1 104 ? -12.499 -2.496 4.247 1.00 95.88 104 LEU A O 1
ATOM 822 N N . ASN A 1 105 ? -13.624 -1.013 2.973 1.00 94.56 105 ASN A N 1
ATOM 823 C CA . ASN A 1 105 ? -14.493 -2.009 2.357 1.00 94.56 105 ASN A CA 1
ATOM 824 C C . ASN A 1 105 ? -13.698 -2.761 1.272 1.00 94.56 105 ASN A C 1
ATOM 826 O O . ASN A 1 105 ? -13.064 -2.135 0.424 1.00 94.56 105 ASN A O 1
ATOM 830 N N . LYS A 1 106 ? -13.729 -4.094 1.302 1.00 92.88 106 LYS A N 1
ATOM 831 C CA . LYS A 1 106 ? -13.127 -4.984 0.294 1.00 92.88 106 LYS A CA 1
ATOM 832 C C . LYS A 1 106 ? -14.011 -5.132 -0.942 1.00 92.88 106 LYS A C 1
ATOM 834 O O . LYS A 1 106 ? -13.510 -5.407 -2.024 1.00 92.88 106 LYS A O 1
ATOM 839 N N . THR A 1 107 ? -15.321 -4.988 -0.762 1.00 90.56 107 THR A N 1
ATOM 840 C CA . THR A 1 107 ? -16.344 -5.183 -1.793 1.00 90.56 107 THR A CA 1
ATOM 841 C C . THR A 1 107 ? -17.427 -4.114 -1.675 1.00 90.56 107 THR A C 1
ATOM 843 O O . THR A 1 107 ? -17.546 -3.452 -0.643 1.00 90.56 107 THR A O 1
ATOM 846 N N . GLY A 1 108 ? -18.265 -3.983 -2.704 1.00 88.88 108 GLY A N 1
ATOM 847 C CA . GLY A 1 108 ? -19.384 -3.043 -2.698 1.00 88.88 108 GLY A CA 1
ATOM 848 C C . GLY A 1 108 ? -18.929 -1.596 -2.876 1.00 88.88 108 GLY A C 1
ATOM 849 O O . GLY A 1 108 ? -18.050 -1.306 -3.686 1.00 88.88 108 GLY A O 1
ATOM 850 N N . GLU A 1 109 ? -19.556 -0.668 -2.153 1.00 89.62 109 GLU A N 1
ATOM 851 C CA . GLU A 1 109 ? -19.241 0.749 -2.311 1.00 89.62 109 GLU A CA 1
ATOM 852 C C . GLU A 1 109 ? -17.865 1.112 -1.739 1.00 89.62 109 GLU A C 1
ATOM 854 O O . GLU A 1 109 ? -17.510 0.733 -0.616 1.00 89.62 109 GLU A O 1
ATOM 859 N N . VAL A 1 110 ? -17.140 1.965 -2.471 1.00 89.69 110 VAL A N 1
ATOM 860 C CA . VAL A 1 110 ? -15.901 2.585 -1.992 1.00 89.69 110 VAL A CA 1
ATOM 861 C C . VAL A 1 110 ? -16.183 3.351 -0.700 1.00 89.69 110 VAL A C 1
ATOM 863 O O . VAL A 1 110 ? -17.089 4.193 -0.624 1.00 89.69 110 VAL A O 1
ATOM 866 N N . GLY A 1 111 ? -15.400 3.045 0.331 1.00 93.44 111 GLY A N 1
ATOM 867 C CA . GLY A 1 111 ? -15.558 3.638 1.645 1.00 93.44 111 GLY A CA 1
ATOM 868 C C . GLY A 1 111 ? -14.689 2.974 2.702 1.00 93.44 111 GLY A C 1
ATOM 869 O O . GLY A 1 111 ? -13.996 1.983 2.468 1.00 93.44 111 GLY A O 1
ATOM 870 N N . GLY A 1 112 ? -14.739 3.550 3.894 1.00 95.06 112 GLY A N 1
ATOM 871 C CA . GLY A 1 112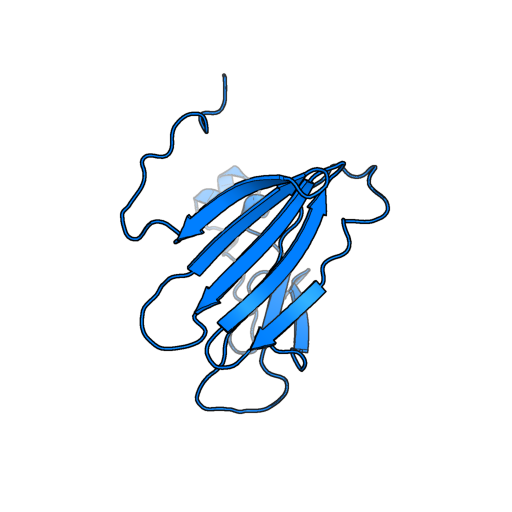 ? -13.982 3.069 5.033 1.00 95.06 112 GLY A CA 1
ATOM 872 C C . GLY A 1 112 ? -14.273 3.872 6.286 1.00 95.06 112 GLY A C 1
ATOM 873 O O . GLY A 1 112 ? -15.156 4.734 6.309 1.00 95.06 112 GLY A O 1
ATOM 874 N N . ARG A 1 113 ? -13.514 3.600 7.340 1.00 95.88 113 ARG A N 1
ATOM 875 C CA . ARG A 1 113 ? -13.610 4.282 8.629 1.00 95.88 113 ARG A CA 1
ATOM 876 C C . ARG A 1 113 ? -12.219 4.486 9.199 1.00 95.88 113 ARG A C 1
ATOM 878 O O . ARG A 1 113 ? -11.380 3.594 9.115 1.00 95.88 113 ARG A O 1
ATOM 885 N N . ILE A 1 114 ? -12.004 5.639 9.815 1.00 97.38 114 ILE A N 1
ATOM 886 C CA . ILE A 1 114 ? -10.812 5.901 10.611 1.00 97.38 114 ILE A CA 1
ATOM 887 C C . ILE A 1 114 ? -11.207 6.076 12.070 1.00 97.38 114 ILE A C 1
ATOM 889 O O . ILE A 1 114 ? -12.134 6.825 12.390 1.00 97.38 114 ILE A O 1
ATOM 893 N N . ARG A 1 115 ? -10.470 5.397 12.946 1.00 98.00 115 ARG A N 1
ATOM 894 C CA . ARG A 1 115 ? -10.541 5.561 14.391 1.00 98.00 115 ARG A CA 1
ATOM 895 C C . ARG A 1 115 ? -9.151 5.846 14.946 1.00 98.00 115 ARG A C 1
ATOM 897 O O . ARG A 1 115 ? -8.188 5.172 14.590 1.00 98.00 115 ARG A O 1
ATOM 904 N N . ILE A 1 116 ? -9.053 6.853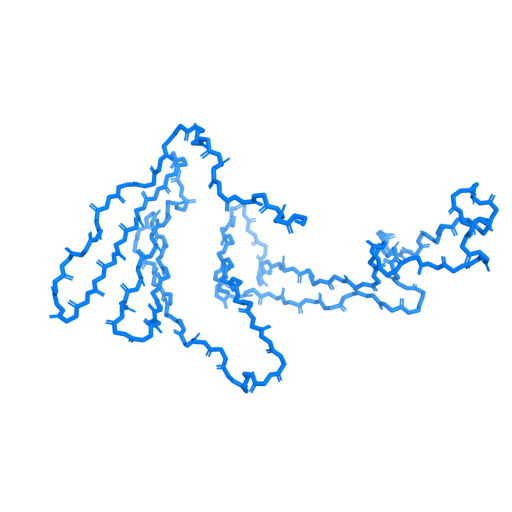 15.806 1.00 98.44 116 ILE A N 1
ATOM 905 C CA . ILE A 1 116 ? -7.825 7.236 16.504 1.00 98.44 116 ILE A CA 1
ATOM 906 C C . ILE A 1 116 ? -8.136 7.282 17.992 1.00 98.44 116 ILE A C 1
ATOM 908 O O . ILE A 1 116 ? -9.075 7.967 18.409 1.00 98.44 116 ILE A O 1
ATOM 912 N N . THR A 1 117 ? -7.351 6.565 18.789 1.00 98.50 117 THR A N 1
ATOM 913 C CA . THR A 1 117 ? -7.493 6.540 20.247 1.00 98.50 117 THR A CA 1
ATOM 914 C C . THR A 1 117 ? -6.191 6.895 20.947 1.00 98.50 117 THR A C 1
ATOM 916 O O . THR A 1 117 ? -5.106 6.655 20.422 1.00 98.50 117 THR A O 1
ATOM 919 N N . GLU A 1 118 ? -6.296 7.456 22.147 1.00 98.00 118 GLU A N 1
ATOM 920 C CA . GLU A 1 118 ? -5.167 7.802 23.010 1.00 98.00 118 GLU A CA 1
ATOM 921 C C . GLU A 1 118 ? -5.559 7.525 24.463 1.00 98.00 118 GLU A C 1
ATOM 923 O O . GLU A 1 118 ? -6.564 8.043 24.944 1.00 98.00 118 GLU A O 1
ATOM 928 N N . GLY A 1 119 ? -4.824 6.647 25.154 1.00 92.62 119 GLY A N 1
ATOM 929 C CA . GLY A 1 119 ? -5.130 6.297 26.550 1.00 92.62 119 GLY A CA 1
ATOM 930 C C . GLY A 1 119 ? -6.556 5.766 26.782 1.00 92.62 119 GLY A C 1
ATOM 931 O O . GLY A 1 119 ? -7.125 5.996 27.841 1.00 92.62 119 GLY A O 1
ATOM 932 N N . GLY A 1 120 ? -7.157 5.104 25.785 1.00 90.38 120 GLY A N 1
ATOM 933 C CA . GLY A 1 120 ? -8.545 4.619 25.833 1.00 90.38 120 GLY A CA 1
ATOM 934 C C . GLY A 1 120 ? -9.601 5.641 25.393 1.00 90.38 120 GLY A C 1
ATOM 935 O O . GLY A 1 120 ? -10.716 5.247 25.055 1.00 90.38 120 GLY A O 1
ATOM 936 N N . ASN A 1 121 ? -9.250 6.925 25.296 1.00 97.12 121 ASN A N 1
ATOM 937 C CA . ASN A 1 121 ? -10.144 7.962 24.788 1.00 97.12 121 ASN A CA 1
ATOM 938 C C . ASN A 1 121 ? -10.201 7.930 23.260 1.00 97.12 121 ASN A C 1
ATOM 940 O O . ASN A 1 121 ? -9.182 7.759 22.590 1.00 97.12 121 ASN A O 1
ATOM 944 N N . VAL A 1 122 ? -11.395 8.122 22.701 1.00 98.31 122 VAL A N 1
ATOM 945 C CA . VAL A 1 122 ? -11.598 8.232 21.254 1.00 98.31 122 VAL A CA 1
ATOM 946 C C . VAL A 1 122 ? -11.403 9.685 20.837 1.00 98.31 122 VAL A C 1
ATOM 948 O O . VAL A 1 122 ? -12.182 10.548 21.226 1.00 98.31 122 VAL A O 1
ATOM 951 N N . LEU A 1 123 ? -10.371 9.945 20.035 1.00 98.06 123 LEU A N 1
ATOM 952 C CA . LEU A 1 123 ? -10.077 11.276 19.496 1.00 98.06 123 LEU A CA 1
ATOM 953 C C . LEU A 1 123 ? -10.777 11.504 18.152 1.00 98.06 123 LEU A C 1
ATOM 955 O O . LEU A 1 123 ? -11.258 12.595 17.866 1.00 98.06 123 LEU A O 1
ATOM 959 N N . VAL A 1 124 ? -10.825 10.462 17.320 1.00 97.94 124 VAL A N 1
ATOM 960 C CA . VAL A 1 124 ? -11.498 10.461 16.017 1.00 97.94 124 VAL A CA 1
ATOM 961 C C . VAL A 1 124 ? -12.180 9.117 15.849 1.00 97.94 124 VAL A C 1
ATOM 963 O O . VAL A 1 124 ? -11.563 8.089 16.116 1.00 97.94 124 VAL A O 1
ATOM 966 N N . ASP A 1 125 ? -13.425 9.111 15.383 1.00 98.00 125 ASP A N 1
ATOM 967 C CA . ASP A 1 125 ? -14.104 7.888 14.959 1.00 98.00 125 ASP A CA 1
ATOM 968 C C . ASP A 1 125 ? -15.204 8.208 13.942 1.00 98.00 125 ASP A C 1
ATOM 970 O O . ASP A 1 125 ? -16.324 8.582 14.293 1.00 98.00 125 ASP A O 1
ATOM 974 N N . ARG A 1 126 ? -14.864 8.135 12.654 1.00 96.81 126 ARG A N 1
ATOM 975 C CA . ARG A 1 126 ? -15.741 8.614 11.576 1.00 96.81 126 ARG A CA 1
ATOM 976 C C . ARG A 1 126 ? -15.522 7.862 10.265 1.00 96.81 126 ARG A C 1
ATOM 978 O O . ARG A 1 126 ? -14.424 7.340 10.047 1.00 96.81 126 ARG A O 1
ATOM 985 N N . PRO A 1 127 ? -16.536 7.800 9.382 1.00 96.19 127 PRO A N 1
ATOM 986 C CA . PRO A 1 127 ? -16.329 7.310 8.025 1.00 96.19 127 PRO A CA 1
ATOM 987 C C . PRO A 1 127 ? -15.277 8.152 7.290 1.00 96.19 127 PRO A C 1
ATOM 989 O O . PRO A 1 127 ? -15.093 9.337 7.584 1.00 96.19 127 PRO A O 1
ATOM 992 N N . LEU A 1 128 ? -14.590 7.536 6.329 1.00 93.56 128 LEU A N 1
ATOM 993 C CA . LEU A 1 128 ? -13.801 8.277 5.348 1.00 93.56 128 LEU A CA 1
ATOM 994 C C . LEU A 1 128 ? -14.741 9.134 4.491 1.00 93.56 128 LEU A C 1
ATOM 996 O O . LEU A 1 128 ? -15.888 8.756 4.247 1.00 93.56 128 LEU A O 1
ATOM 1000 N N . THR A 1 129 ? -14.254 10.300 4.064 1.00 90.12 129 THR A N 1
ATOM 1001 C CA . THR A 1 129 ? -15.025 11.200 3.198 1.00 90.12 129 THR A CA 1
ATOM 1002 C C . THR A 1 129 ? -15.425 10.490 1.905 1.00 90.12 129 THR A C 1
ATOM 1004 O O . THR A 1 129 ? -14.650 9.708 1.354 1.00 90.12 129 THR A O 1
ATOM 1007 N N . ARG A 1 130 ? -16.638 10.774 1.422 1.00 88.19 130 ARG A N 1
ATOM 1008 C CA . ARG A 1 130 ? -17.113 10.350 0.093 1.00 88.19 130 ARG A CA 1
ATOM 1009 C C . ARG A 1 130 ? -17.025 11.476 -0.936 1.00 88.19 130 ARG A C 1
ATOM 1011 O O . ARG A 1 130 ? -17.371 11.286 -2.094 1.00 88.19 130 ARG A O 1
ATOM 1018 N N . GLU A 1 131 ? -16.564 12.640 -0.497 1.00 88.69 131 GLU A N 1
ATOM 1019 C CA . GLU A 1 131 ? -16.436 13.849 -1.294 1.00 88.69 131 GLU A CA 1
ATOM 1020 C C . GLU A 1 131 ? -14.967 14.251 -1.395 1.00 88.69 131 GLU A C 1
ATOM 1022 O O . GLU A 1 131 ? -14.165 13.984 -0.489 1.00 88.69 131 GLU A O 1
ATOM 1027 N N . ILE A 1 132 ? -14.623 14.922 -2.495 1.00 84.81 132 ILE A N 1
ATOM 1028 C CA . ILE A 1 132 ? -13.301 15.514 -2.683 1.00 84.81 132 ILE A CA 1
ATOM 1029 C C . ILE A 1 132 ? -13.116 16.598 -1.623 1.00 84.81 132 ILE A C 1
ATOM 1031 O O . ILE A 1 132 ? -13.806 17.615 -1.623 1.00 84.81 132 ILE A O 1
ATOM 1035 N N . THR A 1 133 ? -12.160 16.391 -0.725 1.00 82.38 133 THR A N 1
ATOM 1036 C CA . THR A 1 133 ? -11.775 17.401 0.258 1.00 82.38 133 THR A CA 1
ATOM 1037 C C . THR A 1 133 ? -10.666 18.281 -0.312 1.00 82.38 133 THR A C 1
ATOM 1039 O O . THR A 1 133 ? -9.689 17.732 -0.831 1.00 82.38 133 THR A O 1
ATOM 1042 N N . PRO A 1 134 ? -10.750 19.617 -0.183 1.00 81.75 134 PRO A N 1
ATOM 1043 C CA . PRO A 1 134 ? -9.649 20.501 -0.538 1.00 81.75 134 PRO A CA 1
ATOM 1044 C C . PRO A 1 134 ? -8.371 20.095 0.200 1.00 81.75 134 PRO A C 1
ATOM 1046 O O . PRO A 1 134 ? -8.382 19.905 1.418 1.00 81.75 134 PRO A O 1
ATOM 1049 N N . GLN A 1 135 ? -7.265 19.976 -0.529 1.00 75.50 135 GLN A N 1
ATOM 1050 C CA . GLN A 1 135 ? -5.949 19.845 0.082 1.00 75.50 135 GLN A CA 1
ATOM 1051 C C . GLN A 1 135 ? -5.464 21.243 0.479 1.00 75.50 135 GLN A C 1
ATOM 1053 O O . GLN A 1 135 ? -5.159 22.064 -0.381 1.00 75.50 135 GLN A O 1
ATOM 1058 N N . ALA A 1 136 ? -5.417 21.525 1.780 1.00 75.88 136 ALA A N 1
ATOM 1059 C CA . ALA A 1 136 ? -4.871 22.763 2.330 1.00 75.88 136 ALA A CA 1
ATOM 1060 C C . ALA A 1 136 ? -3.665 22.444 3.225 1.00 75.88 136 ALA A C 1
ATOM 1062 O O . ALA A 1 136 ? -3.656 21.422 3.908 1.00 75.88 136 ALA A O 1
ATOM 1063 N N . GLY A 1 137 ? -2.647 23.311 3.220 1.00 65.56 137 GLY A N 1
ATOM 1064 C CA . GLY A 1 137 ? -1.449 23.146 4.057 1.00 65.56 137 GLY A CA 1
ATOM 1065 C C . GLY A 1 137 ? -0.403 22.147 3.540 1.00 65.56 137 GLY A C 1
ATOM 1066 O O . GLY A 1 137 ? 0.475 21.763 4.303 1.00 65.56 137 GLY A O 1
ATOM 1067 N N . LEU A 1 138 ? -0.482 21.730 2.269 1.00 59.81 138 LEU A N 1
ATOM 1068 C CA . LEU A 1 138 ? 0.516 20.872 1.601 1.00 59.81 138 LEU A CA 1
ATOM 1069 C C . LEU A 1 138 ? 1.479 21.646 0.683 1.00 59.81 138 LEU A C 1
ATOM 1071 O O . LEU A 1 138 ? 2.276 21.034 -0.024 1.00 59.81 138 LEU A O 1
ATOM 1075 N N . ALA A 1 139 ? 1.392 22.979 0.651 1.00 56.44 139 ALA A N 1
ATOM 1076 C CA . ALA A 1 139 ? 2.321 23.784 -0.130 1.00 56.44 139 ALA A CA 1
ATOM 1077 C C . ALA A 1 139 ? 3.728 23.671 0.469 1.00 56.44 139 ALA A C 1
ATOM 1079 O O . ALA A 1 139 ? 3.905 23.819 1.680 1.00 56.44 139 ALA A O 1
ATOM 1080 N N . LEU A 1 140 ? 4.714 23.427 -0.396 1.00 52.47 140 LEU A N 1
ATOM 1081 C CA . LEU A 1 140 ? 6.110 23.691 -0.084 1.00 52.47 140 LEU A CA 1
ATOM 1082 C C . LEU A 1 140 ? 6.194 25.167 0.305 1.00 52.47 140 LEU A C 1
ATOM 1084 O O . LEU A 1 140 ? 5.816 26.040 -0.474 1.00 52.47 140 LEU A O 1
ATOM 1088 N N . VAL A 1 141 ? 6.607 25.426 1.540 1.00 43.97 141 VAL A N 1
ATOM 1089 C CA . VAL A 1 141 ? 7.045 26.760 1.933 1.00 43.97 141 VAL A CA 1
ATOM 1090 C C . VAL A 1 141 ? 8.334 26.989 1.142 1.00 43.97 141 VAL A C 1
ATOM 1092 O O . VAL A 1 141 ? 9.306 26.270 1.377 1.00 43.97 141 VAL A O 1
ATOM 1095 N N . GLU A 1 142 ? 8.297 27.869 0.138 1.00 44.03 142 GLU A N 1
ATOM 1096 C CA . GLU A 1 142 ? 9.520 28.436 -0.453 1.00 44.03 142 GLU A CA 1
ATOM 1097 C C . GLU A 1 142 ? 10.235 29.331 0.565 1.00 44.03 142 GLU A C 1
ATOM 1099 O O . GLU A 1 142 ? 9.534 30.039 1.331 1.00 44.03 142 GLU A O 1
#

Secondary structure (DSSP, 8-state):
--STT-EEEEEESTTTTTEETTEE-PPPTT-HHHHTTTTPPPGGG-SEEEEEE-SS--S------------TT-SSPPPEEEEEETTEEEEEEEETTEEEEEEEESSSSS-EEEEEEETTEEEEEEEPPSS-----S-S---

pLDDT: mean 89.45, std 11.18, range [43.97, 98.5]

Radius of gyration: 20.61 Å; chains: 1; bounding box: 44×46×56 Å